Protein AF-X1B4T0-F1 (afdb_monomer)

Radius of gyration: 12.58 Å; Cα contacts (8 Å, |Δi|>4): 61; chains: 1; bounding box: 31×26×32 Å

pLDDT: mean 91.8, std 7.62, range [59.56, 97.88]

Secondary structure (DSSP, 8-state):
------HHHHHHHHTT-SSGGG-TTSSPHHHHHHHT-TTT--SSHHHHHHHHHTTT----PPTT-SPPP-

Foldseek 3Di:
DDPDDDPLVVVCVVVVHPHCLPPPCVVDPVNVCQQVPPPRHFPCQVSVCSVCVNVVNNDHDDTPPDDPDD

Solvent-accessible surface area (backbone atoms only — not comparable to full-atom values): 4480 Å² total; per-residue (Å²): 138,85,92,75,86,56,67,68,59,51,54,25,50,77,71,71,38,97,46,64,41,71,43,92,58,64,79,37,72,73,59,46,52,52,35,65,33,94,90,74,34,48,72,48,43,66,60,52,36,28,57,32,46,59,72,72,40,81,72,78,66,66,74,85,67,64,71,77,83,128

Sequence (70 aa):
MFFGECSIAKCCYDKGYLHCGFCSDLPCTELQQAFDHPEHGDHGERLANLKNWAKGDETILRLRTFPKKV

Structure (mmCIF, N/CA/C/O backbone):
data_AF-X1B4T0-F1
#
_entry.id   AF-X1B4T0-F1
#
loop_
_atom_site.group_PDB
_atom_site.id
_atom_site.type_symbol
_atom_site.label_atom_id
_atom_site.label_alt_id
_atom_site.label_comp_id
_atom_site.label_asym_id
_atom_site.label_entity_id
_atom_site.label_seq_id
_atom_site.pdbx_PDB_ins_code
_atom_site.Cartn_x
_atom_site.Cartn_y
_atom_site.Cartn_z
_atom_site.occupancy
_atom_site.B_iso_or_equiv
_atom_site.auth_seq_id
_atom_site.auth_comp_id
_atom_site.auth_asym_id
_atom_site.auth_atom_id
_atom_site.pdbx_PDB_model_num
ATOM 1 N N . MET A 1 1 ? 19.371 3.699 11.193 1.00 59.56 1 MET A N 1
ATOM 2 C CA . MET A 1 1 ? 19.312 5.036 10.564 1.00 59.56 1 MET A CA 1
ATOM 3 C C . MET A 1 1 ? 17.844 5.418 10.444 1.00 59.56 1 MET A C 1
ATOM 5 O O . MET A 1 1 ? 17.065 4.555 10.061 1.00 59.56 1 MET A O 1
ATOM 9 N N . PHE A 1 2 ? 17.456 6.625 10.856 1.00 78.06 2 PHE A N 1
ATOM 10 C CA . PHE A 1 2 ? 16.081 7.134 10.754 1.00 78.06 2 PHE A CA 1
ATOM 11 C C . PHE A 1 2 ? 16.001 8.078 9.549 1.00 78.06 2 PHE A C 1
ATOM 13 O O . PHE A 1 2 ? 16.842 8.966 9.435 1.00 78.06 2 PHE A O 1
ATOM 20 N N . PHE A 1 3 ? 15.028 7.868 8.658 1.00 80.00 3 PHE A N 1
ATOM 21 C CA . PHE A 1 3 ? 14.877 8.620 7.400 1.00 80.00 3 PHE A CA 1
ATOM 22 C C . PHE A 1 3 ? 13.727 9.644 7.439 1.00 80.00 3 PHE A C 1
ATOM 24 O O . PHE A 1 3 ? 13.295 10.118 6.394 1.00 80.00 3 PHE A O 1
ATOM 31 N N . GLY A 1 4 ? 13.232 9.995 8.631 1.00 89.44 4 GLY A N 1
ATOM 32 C CA . GLY A 1 4 ? 12.095 10.905 8.792 1.00 89.44 4 GLY A CA 1
ATOM 33 C C . GLY A 1 4 ? 10.743 10.194 8.897 1.00 89.44 4 GLY A C 1
ATOM 34 O O . GLY A 1 4 ? 10.656 8.965 8.936 1.00 89.44 4 GLY A O 1
ATOM 35 N N . GLU A 1 5 ? 9.682 10.996 8.984 1.00 91.44 5 GLU A N 1
ATOM 36 C CA . GLU A 1 5 ? 8.296 10.524 9.007 1.00 91.44 5 GLU A CA 1
ATOM 37 C C . GLU A 1 5 ? 7.841 10.125 7.595 1.00 91.44 5 GLU A C 1
ATOM 39 O O . GLU A 1 5 ? 8.015 10.870 6.632 1.00 91.44 5 GLU A O 1
ATOM 44 N N . CYS A 1 6 ? 7.239 8.942 7.462 1.00 91.50 6 CYS A N 1
ATOM 45 C CA . CYS A 1 6 ? 6.656 8.497 6.201 1.00 91.50 6 CYS A CA 1
ATOM 46 C C . CYS A 1 6 ? 5.241 9.071 6.053 1.00 91.50 6 CYS A C 1
ATOM 48 O O . CYS A 1 6 ? 4.331 8.674 6.784 1.00 91.50 6 CYS A O 1
ATOM 50 N N . SER A 1 7 ? 5.036 9.956 5.074 1.00 93.50 7 SER A N 1
ATOM 51 C CA . SER A 1 7 ? 3.733 10.579 4.796 1.00 93.50 7 SER A CA 1
ATOM 52 C C . SER A 1 7 ? 2.632 9.559 4.478 1.00 93.50 7 SER A C 1
ATOM 54 O O . SER A 1 7 ? 1.491 9.740 4.894 1.00 93.50 7 SER A O 1
ATOM 56 N N . ILE A 1 8 ? 2.968 8.452 3.805 1.00 95.00 8 ILE A N 1
ATOM 57 C CA . ILE A 1 8 ? 2.023 7.363 3.504 1.00 95.00 8 ILE A CA 1
ATOM 58 C C . ILE A 1 8 ? 1.596 6.642 4.782 1.00 95.00 8 ILE A C 1
ATOM 60 O O . ILE A 1 8 ? 0.408 6.382 4.973 1.00 95.00 8 ILE A O 1
ATOM 64 N N . ALA A 1 9 ? 2.550 6.347 5.671 1.00 94.88 9 ALA A N 1
ATOM 65 C CA . ALA A 1 9 ? 2.244 5.724 6.953 1.00 94.88 9 ALA A CA 1
ATOM 66 C C . ALA A 1 9 ? 1.367 6.653 7.800 1.00 94.88 9 ALA A C 1
ATOM 68 O O . ALA A 1 9 ? 0.333 6.220 8.300 1.00 94.88 9 ALA A O 1
ATOM 69 N N . LYS A 1 10 ? 1.724 7.942 7.878 1.00 96.38 10 LYS A N 1
ATOM 70 C CA . LYS A 1 10 ? 0.919 8.967 8.550 1.00 96.38 10 LYS A CA 1
ATOM 71 C C . LYS A 1 10 ? -0.510 9.019 8.002 1.00 96.38 10 LYS A C 1
ATOM 73 O O . LYS A 1 10 ? -1.449 8.909 8.776 1.00 96.38 10 LYS A O 1
ATOM 78 N N . CYS A 1 1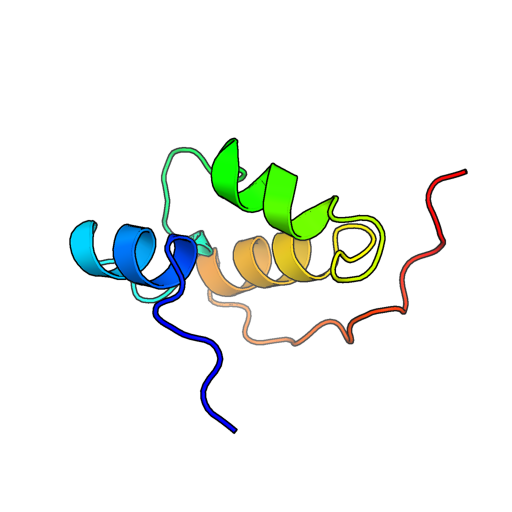1 ? -0.678 9.096 6.681 1.00 96.94 11 CYS A N 1
ATOM 79 C CA . CYS A 1 11 ? -1.992 9.103 6.029 1.00 96.94 11 CYS A CA 1
ATOM 80 C C . CYS A 1 11 ? -2.822 7.853 6.373 1.00 96.94 11 CYS A C 1
ATOM 82 O O . CYS A 1 11 ? -4.009 7.959 6.675 1.00 96.94 11 CYS A O 1
ATOM 84 N N . CYS A 1 12 ? -2.206 6.666 6.370 1.00 97.50 12 CYS A N 1
ATOM 85 C CA . CYS A 1 12 ? -2.867 5.416 6.752 1.00 97.50 12 CYS A CA 1
ATOM 86 C C . CYS A 1 12 ? -3.361 5.449 8.207 1.00 97.50 12 CYS A C 1
ATOM 88 O O . CYS A 1 12 ? -4.517 5.110 8.471 1.00 97.50 12 CYS A O 1
ATOM 90 N N . TYR A 1 13 ? -2.506 5.894 9.131 1.00 96.38 13 TYR A N 1
ATOM 91 C CA . TYR A 1 13 ? -2.835 5.989 10.552 1.00 96.38 13 TYR A CA 1
ATOM 92 C C . TYR A 1 13 ? -3.886 7.058 10.849 1.00 96.38 13 TYR A C 1
ATOM 94 O O . TYR A 1 13 ? -4.822 6.781 11.594 1.00 96.38 13 TYR A O 1
ATOM 102 N N . ASP A 1 14 ? -3.788 8.235 10.230 1.00 97.50 14 ASP A N 1
ATOM 103 C CA . ASP A 1 14 ? -4.752 9.328 10.408 1.00 97.50 14 ASP A CA 1
ATOM 104 C C . ASP A 1 14 ? -6.157 8.924 9.908 1.00 97.50 14 ASP A C 1
ATOM 106 O O . ASP A 1 14 ? -7.165 9.378 10.447 1.00 97.50 14 ASP A O 1
ATOM 110 N N . LYS A 1 15 ? -6.241 8.013 8.924 1.00 97.19 15 LYS A N 1
ATOM 111 C CA . LYS A 1 15 ? -7.499 7.394 8.462 1.00 97.19 15 LYS A CA 1
ATOM 112 C C . LYS A 1 15 ? -7.974 6.212 9.325 1.00 97.19 15 LYS A C 1
ATOM 114 O O . LYS A 1 15 ? -9.046 5.670 9.069 1.00 97.19 15 LYS A O 1
ATOM 119 N N . GLY A 1 16 ? -7.201 5.791 10.327 1.00 97.88 16 GLY A N 1
ATOM 120 C CA . GLY A 1 16 ? -7.531 4.662 11.203 1.00 97.88 16 GLY A CA 1
ATOM 121 C C . GLY A 1 16 ? -7.373 3.284 10.552 1.00 97.88 16 GLY A C 1
ATOM 122 O O . GLY A 1 16 ? -7.949 2.309 11.033 1.00 97.88 16 GLY A O 1
ATOM 123 N N . TYR A 1 17 ? -6.615 3.177 9.458 1.00 97.56 17 TYR A N 1
ATOM 124 C CA . TYR A 1 17 ? -6.384 1.905 8.779 1.00 97.56 17 TYR A CA 1
ATOM 125 C C . TYR A 1 17 ? -5.127 1.208 9.299 1.00 97.56 17 TYR A C 1
ATOM 127 O O . TYR A 1 17 ? -4.079 1.830 9.464 1.00 97.56 17 TYR A O 1
ATOM 135 N N . LEU A 1 18 ? -5.208 -0.115 9.470 1.00 95.38 18 LEU A N 1
ATOM 136 C CA . LEU A 1 18 ? -4.047 -0.956 9.784 1.00 95.38 18 LEU A CA 1
ATOM 137 C C . LEU A 1 18 ? -3.010 -0.948 8.649 1.00 95.38 18 LEU A C 1
ATOM 139 O O . LEU A 1 18 ? -1.806 -0.969 8.883 1.00 95.38 18 LEU A O 1
ATOM 143 N N . HIS A 1 19 ? -3.491 -0.923 7.410 1.00 95.81 19 HIS A N 1
ATOM 144 C CA . HIS A 1 19 ? -2.678 -0.822 6.208 1.00 95.81 19 HIS A CA 1
ATOM 145 C C . HIS A 1 19 ? -3.490 -0.172 5.086 1.00 95.81 19 HIS A C 1
ATOM 147 O O . HIS A 1 19 ? -4.722 -0.268 5.054 1.00 95.81 19 HIS A O 1
ATOM 153 N N . CYS A 1 20 ? -2.804 0.399 4.092 1.00 97.56 20 CYS A N 1
ATOM 154 C CA . CYS A 1 20 ? -3.439 1.088 2.964 1.00 97.56 20 CYS A CA 1
ATOM 155 C C . CYS A 1 20 ? -4.422 0.212 2.167 1.00 97.56 20 CYS A C 1
ATOM 157 O O . CYS A 1 20 ? -5.268 0.756 1.468 1.00 97.56 20 CYS A O 1
ATOM 159 N N . GLY A 1 21 ? -4.353 -1.121 2.299 1.00 97.00 21 GLY A N 1
ATOM 160 C CA . GLY A 1 21 ? -5.300 -2.072 1.709 1.00 97.00 21 GLY A CA 1
ATOM 161 C C . GLY A 1 21 ? -6.775 -1.787 2.026 1.00 97.00 21 GLY A C 1
ATOM 162 O O . GLY A 1 21 ? -7.636 -2.114 1.219 1.00 97.00 21 GLY A O 1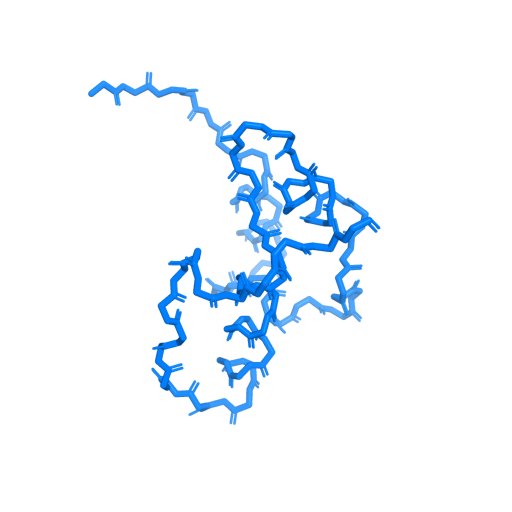
ATOM 163 N N . PHE A 1 22 ? -7.068 -1.140 3.161 1.00 97.75 22 PHE A N 1
ATOM 164 C CA . PHE A 1 22 ? -8.432 -0.764 3.558 1.00 97.75 22 PHE A CA 1
ATOM 165 C C . PHE A 1 22 ? -8.862 0.634 3.090 1.00 97.75 22 PHE A C 1
ATOM 167 O O . PHE A 1 22 ? -9.983 1.053 3.367 1.00 97.75 22 PHE A O 1
ATOM 174 N N . CYS A 1 23 ? -8.001 1.361 2.376 1.00 97.88 23 CYS A N 1
ATOM 175 C CA . CYS A 1 23 ? -8.361 2.650 1.800 1.00 97.88 23 CYS A CA 1
ATOM 176 C C . CYS A 1 23 ? -9.373 2.457 0.661 1.00 97.88 23 CYS A C 1
ATOM 178 O O . CYS A 1 23 ? -9.116 1.686 -0.264 1.00 97.88 23 CYS A O 1
ATOM 180 N N . SER A 1 24 ? -10.485 3.199 0.693 1.00 96.44 24 SER A N 1
ATOM 181 C CA . SER A 1 24 ? -11.505 3.188 -0.371 1.00 96.44 24 SER A CA 1
ATOM 182 C C . SER A 1 24 ? -10.946 3.561 -1.743 1.00 96.44 24 SER A C 1
ATOM 184 O O . SER A 1 24 ? -11.453 3.101 -2.761 1.00 96.44 24 SER A O 1
ATOM 186 N N . ASP A 1 25 ? -9.882 4.364 -1.759 1.00 96.81 25 ASP A N 1
ATOM 187 C CA . ASP A 1 25 ? -9.302 4.927 -2.976 1.00 96.81 25 ASP A CA 1
ATOM 188 C C . ASP A 1 25 ? -8.113 4.103 -3.496 1.00 96.81 25 ASP A C 1
ATOM 190 O O . ASP A 1 25 ? -7.334 4.608 -4.291 1.00 96.81 25 ASP A O 1
ATOM 194 N N . LEU A 1 26 ? -7.894 2.868 -3.019 1.00 96.38 26 LEU A N 1
ATOM 195 C CA . LEU A 1 26 ? -6.713 2.064 -3.364 1.00 96.38 26 LEU A CA 1
ATOM 196 C C . LEU A 1 26 ? -6.697 1.610 -4.852 1.00 96.38 26 LEU A C 1
ATOM 198 O O . LEU A 1 26 ? -7.619 0.909 -5.278 1.00 96.38 26 LEU A O 1
ATOM 202 N N . PRO A 1 27 ? -5.602 1.834 -5.617 1.00 95.25 27 PRO A N 1
ATOM 203 C CA . PRO A 1 27 ? -4.420 2.618 -5.253 1.00 95.25 27 PRO A CA 1
ATOM 204 C C . PRO A 1 27 ? -4.703 4.122 -5.318 1.00 95.25 27 PRO A C 1
ATOM 206 O O . PRO A 1 27 ? -5.100 4.631 -6.365 1.00 95.25 27 PRO A O 1
ATOM 209 N N . CYS A 1 28 ? -4.442 4.838 -4.220 1.00 96.31 28 CYS A N 1
ATOM 210 C CA . CYS A 1 28 ? -4.538 6.294 -4.236 1.00 96.31 28 CYS A CA 1
ATOM 211 C C . CYS A 1 28 ? -3.280 6.883 -4.884 1.00 96.31 28 CYS A C 1
ATOM 213 O O . CYS A 1 28 ? -2.242 6.216 -4.962 1.00 96.31 28 CYS A O 1
ATOM 215 N N . THR A 1 29 ? -3.360 8.135 -5.330 1.00 95.25 29 THR A N 1
ATOM 216 C CA . THR A 1 29 ? -2.285 8.801 -6.076 1.00 95.25 29 THR A CA 1
ATOM 217 C C . THR A 1 29 ? -0.947 8.769 -5.336 1.00 95.25 29 THR A C 1
ATOM 219 O O . THR A 1 29 ? 0.069 8.421 -5.931 1.00 95.25 29 THR A O 1
ATOM 222 N N . GLU A 1 30 ? -0.933 9.063 -4.037 1.00 93.94 30 GLU A N 1
ATOM 223 C CA . GLU A 1 30 ? 0.285 9.099 -3.218 1.00 93.94 30 GLU A CA 1
ATOM 224 C C . GLU A 1 30 ? 0.946 7.721 -3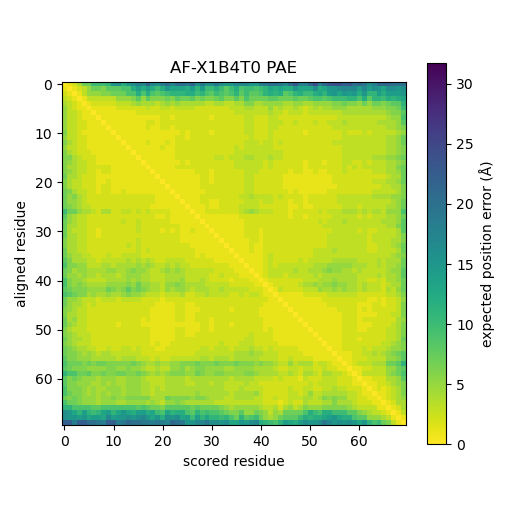.122 1.00 93.94 30 GLU A C 1
ATOM 226 O O . GLU A 1 30 ? 2.167 7.589 -3.214 1.00 93.94 30 GLU A O 1
ATOM 231 N N . LEU A 1 31 ? 0.136 6.674 -2.957 1.00 95.19 31 LEU A N 1
ATOM 232 C CA . LEU A 1 31 ? 0.631 5.309 -2.854 1.00 95.19 31 LEU A CA 1
ATOM 233 C C . LEU A 1 31 ? 1.145 4.807 -4.208 1.00 95.19 31 LEU A C 1
ATOM 235 O O . LEU A 1 31 ? 2.195 4.170 -4.267 1.00 95.19 31 LEU A O 1
ATOM 239 N N . GLN A 1 32 ? 0.436 5.137 -5.291 1.00 93.75 32 GLN A N 1
ATOM 240 C CA . GLN A 1 32 ? 0.859 4.811 -6.650 1.00 93.75 32 GLN A CA 1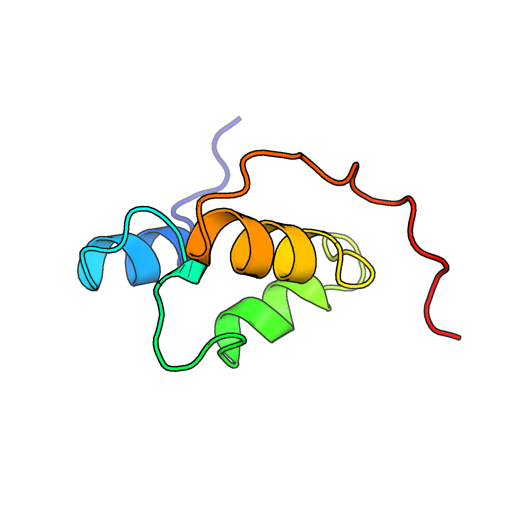
ATOM 241 C C . GLN A 1 32 ? 2.205 5.472 -6.975 1.00 93.75 32 GLN A C 1
ATOM 243 O O . GLN A 1 32 ? 3.118 4.793 -7.431 1.00 93.75 32 GLN A O 1
ATOM 248 N N . GLN A 1 33 ? 2.385 6.750 -6.629 1.00 93.00 33 GLN A N 1
ATOM 249 C CA . GLN A 1 33 ? 3.661 7.457 -6.799 1.00 93.00 33 GLN A CA 1
ATOM 250 C C . GLN A 1 33 ? 4.815 6.801 -6.030 1.00 93.00 33 GLN A C 1
ATOM 252 O O . GLN A 1 33 ? 5.926 6.712 -6.550 1.00 93.00 33 GLN A O 1
ATOM 257 N N . ALA A 1 34 ? 4.575 6.311 -4.810 1.00 92.19 34 ALA A N 1
ATOM 258 C CA . ALA A 1 34 ? 5.607 5.597 -4.060 1.00 92.19 34 ALA A CA 1
ATOM 259 C C . ALA A 1 34 ? 5.972 4.245 -4.684 1.00 92.19 34 ALA A C 1
ATOM 261 O O . ALA A 1 34 ? 7.143 3.859 -4.660 1.00 92.19 34 ALA A O 1
ATOM 262 N N . PHE A 1 35 ? 5.000 3.532 -5.256 1.00 92.38 35 PHE A N 1
ATOM 263 C CA . PHE A 1 35 ? 5.252 2.272 -5.959 1.00 92.38 35 PHE A CA 1
ATOM 264 C C . PHE A 1 35 ? 5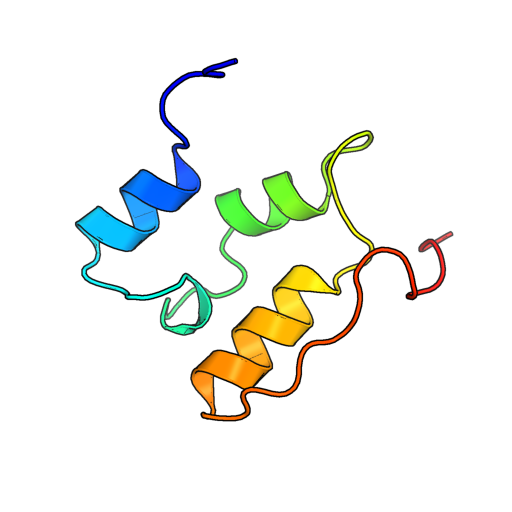.927 2.474 -7.312 1.00 92.38 35 PHE A C 1
ATOM 266 O O . PHE A 1 35 ? 6.718 1.627 -7.709 1.00 92.38 35 PHE A O 1
ATOM 273 N N . ASP A 1 36 ? 5.699 3.608 -7.967 1.00 90.75 36 ASP A N 1
ATOM 274 C CA . ASP A 1 36 ? 6.325 3.948 -9.246 1.00 90.75 36 ASP A CA 1
ATOM 275 C C . ASP A 1 36 ? 7.680 4.666 -9.083 1.00 90.75 36 ASP A C 1
ATOM 277 O O . ASP A 1 36 ? 8.309 5.029 -10.079 1.00 90.75 36 ASP A O 1
ATOM 281 N N . HIS A 1 37 ? 8.169 4.872 -7.849 1.00 91.38 37 HIS A N 1
ATOM 282 C CA . HIS A 1 37 ? 9.442 5.559 -7.616 1.00 91.38 37 HIS A CA 1
ATOM 283 C C . HIS A 1 37 ? 10.598 4.829 -8.330 1.00 91.38 37 HIS A C 1
ATOM 285 O O . HIS A 1 37 ? 10.813 3.642 -8.073 1.00 91.38 37 HIS A O 1
ATOM 291 N N . PRO A 1 38 ? 11.417 5.510 -9.152 1.00 89.38 38 PRO A N 1
ATOM 292 C CA . PRO A 1 38 ? 12.383 4.852 -10.038 1.00 89.38 38 PRO A CA 1
ATOM 293 C C . PRO A 1 38 ? 13.422 3.992 -9.299 1.00 89.38 38 PRO A C 1
ATOM 295 O O . PRO A 1 38 ? 13.843 2.954 -9.805 1.00 89.38 38 PRO A O 1
ATOM 298 N N . GLU A 1 39 ? 13.816 4.390 -8.086 1.00 89.69 39 GLU A N 1
ATOM 299 C CA . GLU A 1 39 ? 14.829 3.674 -7.291 1.00 89.69 39 GLU A CA 1
ATOM 300 C C . GLU A 1 39 ? 14.253 2.778 -6.181 1.00 89.69 39 GLU A C 1
ATOM 302 O O . GLU A 1 39 ? 14.925 1.876 -5.671 1.00 89.69 39 GLU A O 1
ATOM 307 N N . HIS A 1 40 ? 13.022 3.049 -5.745 1.00 87.19 40 HIS A N 1
ATOM 308 C CA . HIS A 1 40 ? 12.468 2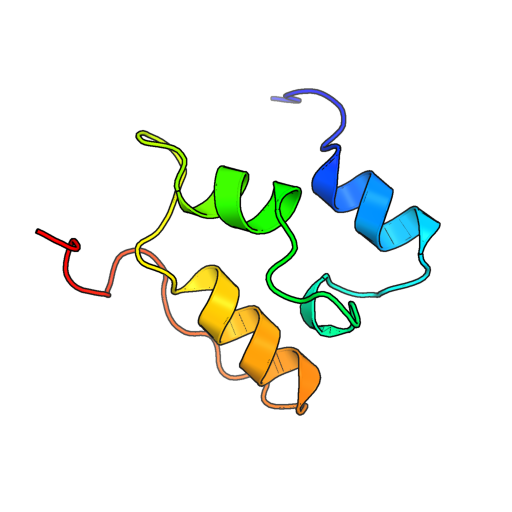.514 -4.486 1.00 87.19 40 HIS A CA 1
ATOM 309 C C . HIS A 1 40 ? 11.106 1.838 -4.657 1.00 87.19 40 HIS A C 1
ATOM 311 O O . HIS A 1 40 ? 10.628 1.146 -3.747 1.00 87.19 40 HIS A O 1
ATOM 317 N N . GLY A 1 41 ? 10.519 2.019 -5.833 1.00 89.56 41 GLY A N 1
ATOM 318 C CA . GLY A 1 41 ? 9.297 1.393 -6.265 1.00 89.56 41 GLY A CA 1
ATOM 319 C C . GLY A 1 41 ? 9.436 -0.108 -6.485 1.00 89.56 41 GLY A C 1
ATOM 320 O O . GLY A 1 41 ? 10.491 -0.725 -6.288 1.00 89.56 41 GLY A O 1
ATOM 321 N N . ASP A 1 42 ? 8.321 -0.692 -6.885 1.00 90.88 42 ASP A N 1
ATOM 322 C CA . ASP A 1 42 ? 8.177 -2.091 -7.254 1.00 90.88 42 ASP A CA 1
ATOM 323 C C . ASP A 1 42 ? 7.245 -2.194 -8.464 1.00 90.88 42 ASP A C 1
ATOM 325 O O . ASP A 1 42 ? 6.594 -1.233 -8.861 1.00 90.88 42 ASP A O 1
ATOM 329 N N . HIS A 1 43 ? 7.187 -3.351 -9.108 1.00 87.00 43 HIS A N 1
ATOM 330 C CA . HIS A 1 43 ? 6.401 -3.543 -10.326 1.00 87.00 43 HIS A CA 1
ATOM 331 C C . HIS A 1 43 ? 4.925 -3.856 -10.019 1.00 87.00 43 HIS A C 1
ATOM 333 O O . HIS A 1 43 ? 4.224 -4.456 -10.838 1.00 87.00 43 HIS A O 1
ATOM 339 N N . GLY A 1 44 ? 4.429 -3.400 -8.862 1.00 90.44 44 GLY A N 1
ATOM 340 C CA . GLY A 1 44 ? 3.060 -3.572 -8.384 1.00 90.44 44 GLY A CA 1
ATOM 341 C C . GLY A 1 44 ? 2.897 -4.674 -7.337 1.00 90.44 44 GLY A C 1
ATOM 342 O O . GLY A 1 44 ? 1.766 -4.945 -6.928 1.00 90.44 44 GLY A O 1
ATOM 343 N N . GLU A 1 45 ? 3.979 -5.310 -6.882 1.00 94.12 45 GLU A N 1
ATOM 344 C CA . GLU A 1 45 ? 3.928 -6.350 -5.852 1.00 94.12 45 GLU A CA 1
ATOM 345 C C . GLU A 1 45 ? 3.358 -5.836 -4.528 1.00 94.12 45 GLU A C 1
ATOM 347 O O . GLU A 1 45 ? 2.554 -6.527 -3.900 1.00 94.12 45 GLU A O 1
ATOM 352 N N . ARG A 1 46 ? 3.724 -4.621 -4.093 1.00 95.06 46 ARG A N 1
ATOM 353 C CA . ARG A 1 46 ? 3.174 -4.069 -2.842 1.00 95.06 46 ARG A CA 1
ATOM 354 C C . ARG A 1 46 ? 1.683 -3.795 -2.967 1.00 95.06 46 ARG A C 1
ATOM 356 O O . ARG A 1 46 ? 0.934 -4.100 -2.042 1.00 95.06 46 ARG A O 1
ATOM 363 N N . LEU A 1 47 ? 1.234 -3.298 -4.118 1.00 95.25 47 LEU A N 1
ATOM 364 C CA . LEU A 1 47 ? -0.191 -3.117 -4.384 1.00 95.25 47 LEU A CA 1
ATOM 365 C C . LEU A 1 47 ? -0.940 -4.456 -4.380 1.00 95.25 47 LEU A C 1
ATOM 367 O O . LEU A 1 47 ? -2.044 -4.537 -3.841 1.00 95.25 47 LEU A O 1
ATOM 371 N N . ALA A 1 48 ? -0.352 -5.504 -4.957 1.00 95.19 48 ALA A N 1
ATOM 372 C CA . ALA A 1 48 ? -0.933 -6.841 -4.939 1.00 95.19 48 ALA A CA 1
ATOM 373 C C . ALA A 1 48 ? -1.054 -7.385 -3.504 1.00 95.19 48 ALA A C 1
ATOM 375 O O . ALA A 1 48 ? -2.137 -7.819 -3.116 1.00 95.19 48 ALA A O 1
ATOM 376 N N . ASN A 1 49 ? -0.002 -7.259 -2.688 1.00 96.31 49 ASN A N 1
ATOM 377 C CA . ASN A 1 49 ? -0.041 -7.638 -1.272 1.00 96.31 49 ASN A CA 1
ATOM 378 C C . ASN A 1 49 ? -1.119 -6.869 -0.497 1.00 96.31 49 ASN A C 1
ATOM 380 O O . ASN A 1 49 ? -1.913 -7.486 0.204 1.00 96.31 49 ASN A O 1
ATOM 384 N N . LEU A 1 50 ? -1.224 -5.546 -0.671 1.00 96.88 50 LEU A N 1
ATOM 385 C CA . LEU A 1 50 ? -2.263 -4.750 -0.003 1.00 96.88 50 LEU A CA 1
ATOM 386 C C . LEU A 1 50 ? -3.681 -5.205 -0.375 1.00 96.88 50 LEU A C 1
ATOM 388 O O . LEU A 1 50 ? -4.556 -5.238 0.489 1.00 96.88 50 LEU A O 1
ATOM 392 N N . LYS A 1 51 ? -3.913 -5.579 -1.641 1.00 95.75 51 LYS A N 1
ATOM 393 C CA . LYS A 1 51 ? -5.202 -6.117 -2.105 1.00 95.75 51 LYS A CA 1
ATOM 394 C C . LYS A 1 51 ? -5.507 -7.503 -1.533 1.00 95.75 51 LYS A C 1
ATOM 396 O O . LYS A 1 51 ? -6.680 -7.805 -1.325 1.00 95.75 51 LYS A O 1
ATOM 401 N N . ASN A 1 52 ? -4.492 -8.332 -1.300 1.00 96.56 52 ASN A N 1
ATOM 402 C CA . ASN A 1 52 ? -4.650 -9.643 -0.668 1.00 96.56 52 ASN A CA 1
ATOM 403 C C . ASN A 1 52 ? -4.955 -9.494 0.826 1.00 96.56 52 ASN A C 1
ATOM 405 O O . ASN A 1 52 ? -5.959 -10.026 1.300 1.00 96.56 52 ASN A O 1
ATOM 409 N N . TRP A 1 53 ? -4.184 -8.667 1.536 1.00 96.62 53 TRP A N 1
ATOM 410 C CA . TRP A 1 53 ? -4.397 -8.399 2.960 1.00 96.62 53 TRP A CA 1
ATOM 411 C C . TRP A 1 53 ? -5.779 -7.805 3.235 1.00 96.62 53 TRP A C 1
ATOM 413 O O . TRP A 1 53 ? -6.453 -8.220 4.173 1.00 96.62 53 TRP A O 1
ATOM 423 N N . ALA A 1 54 ? -6.269 -6.920 2.360 1.00 96.38 54 ALA A N 1
ATOM 424 C CA . ALA A 1 54 ? -7.624 -6.374 2.456 1.00 96.38 54 ALA A CA 1
ATOM 425 C C . ALA A 1 54 ? -8.734 -7.443 2.398 1.00 96.38 54 ALA A C 1
ATOM 427 O O . ALA A 1 54 ? -9.845 -7.204 2.865 1.00 96.38 54 ALA A O 1
ATOM 428 N N . LYS A 1 55 ? -8.441 -8.618 1.829 1.00 96.44 55 LYS A N 1
ATOM 429 C CA . LYS A 1 55 ? -9.347 -9.772 1.738 1.00 96.44 55 LYS A CA 1
ATOM 430 C C . LYS A 1 55 ? -9.095 -10.820 2.830 1.00 96.44 55 LYS A C 1
ATOM 432 O O . LYS A 1 55 ? -9.749 -11.857 2.815 1.00 96.44 55 LYS A O 1
ATOM 437 N N . GLY A 1 56 ? -8.158 -10.570 3.747 1.00 96.38 56 GLY A N 1
ATOM 438 C CA . GLY A 1 56 ? -7.737 -11.527 4.772 1.00 96.38 56 GLY A CA 1
ATOM 439 C C . GLY A 1 56 ? -6.782 -12.615 4.271 1.00 96.38 56 GLY A C 1
ATOM 440 O O . GLY A 1 56 ? -6.566 -13.593 4.979 1.00 96.38 56 GLY A O 1
ATOM 441 N N . ASP A 1 57 ? -6.216 -12.476 3.068 1.00 96.69 57 ASP A N 1
ATOM 442 C CA . A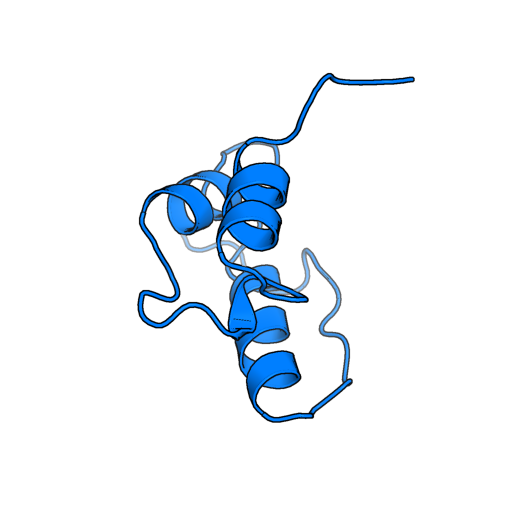SP A 1 57 ? -5.173 -13.380 2.576 1.00 96.69 57 ASP A CA 1
ATOM 443 C C . ASP A 1 57 ? -3.801 -12.866 3.014 1.00 96.69 57 ASP A C 1
ATOM 445 O O . ASP A 1 57 ? -3.303 -11.877 2.481 1.00 96.69 57 ASP A O 1
ATOM 449 N N . GLU A 1 58 ? -3.193 -13.543 3.986 1.00 89.44 58 GLU A N 1
ATOM 450 C CA . GLU A 1 58 ? -1.890 -13.187 4.559 1.00 89.44 58 GLU A CA 1
ATOM 451 C C . GLU A 1 58 ? -0.693 -13.693 3.731 1.00 89.44 58 GLU A C 1
ATOM 453 O O . GLU A 1 58 ? 0.462 -13.511 4.124 1.00 89.44 58 GLU A O 1
ATOM 458 N N . THR A 1 59 ? -0.928 -14.305 2.565 1.00 92.75 59 THR A N 1
ATOM 459 C CA . THR A 1 59 ? 0.146 -14.760 1.677 1.00 92.75 59 THR A CA 1
ATOM 460 C C . THR A 1 59 ? 0.974 -13.575 1.182 1.00 92.75 59 T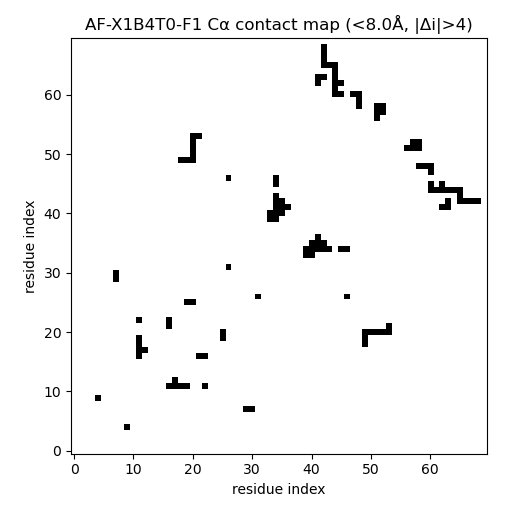HR A C 1
ATOM 462 O O . THR A 1 59 ? 0.466 -12.646 0.555 1.00 92.75 59 THR A O 1
ATOM 465 N N . ILE A 1 60 ? 2.287 -13.619 1.423 1.00 88.19 60 ILE A N 1
ATOM 466 C CA . ILE A 1 60 ? 3.210 -12.553 1.025 1.00 88.19 60 ILE A CA 1
ATOM 467 C C . ILE A 1 60 ? 3.815 -12.866 -0.344 1.00 88.19 60 ILE A C 1
ATOM 469 O O . ILE A 1 60 ? 4.643 -13.771 -0.487 1.00 88.19 60 ILE A O 1
ATOM 473 N N . LEU A 1 61 ? 3.482 -12.049 -1.342 1.00 92.12 61 LEU A N 1
ATOM 474 C CA . LEU A 1 61 ? 4.233 -11.985 -2.590 1.00 92.12 61 LEU A CA 1
ATOM 475 C C . LEU A 1 61 ? 5.587 -11.330 -2.318 1.00 92.12 61 LEU A C 1
ATOM 477 O O . LEU A 1 61 ? 5.668 -10.216 -1.788 1.00 92.12 61 LEU A O 1
ATOM 481 N N . ARG A 1 62 ? 6.668 -12.024 -2.683 1.00 93.00 62 ARG A N 1
ATOM 482 C CA . ARG A 1 62 ? 8.023 -11.478 -2.567 1.00 93.00 62 ARG A CA 1
ATOM 483 C C . ARG A 1 62 ? 8.191 -10.294 -3.517 1.00 93.00 62 ARG A 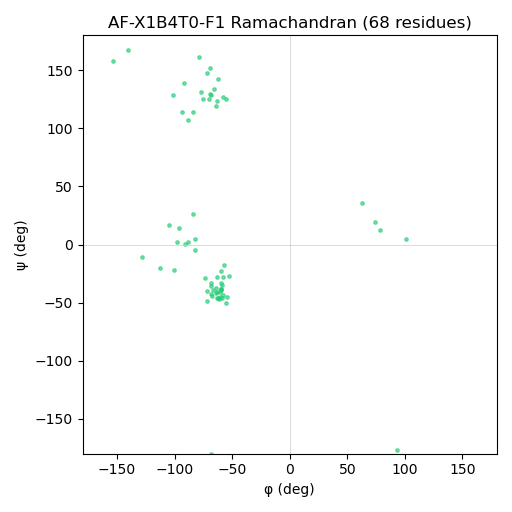C 1
ATOM 485 O O . ARG A 1 62 ? 7.845 -10.377 -4.692 1.00 93.00 62 ARG A O 1
ATOM 492 N N . LEU A 1 63 ? 8.769 -9.211 -3.005 1.00 90.50 63 LEU A N 1
ATOM 493 C CA . LEU A 1 63 ? 9.044 -8.010 -3.791 1.00 90.50 63 LEU A CA 1
ATOM 494 C C . LEU A 1 63 ? 10.151 -8.259 -4.821 1.00 90.50 63 LEU A C 1
ATOM 496 O O . LEU A 1 63 ? 11.064 -9.046 -4.564 1.00 90.50 63 LEU A O 1
ATOM 500 N N . ARG A 1 64 ? 10.104 -7.514 -5.932 1.00 86.19 64 ARG A N 1
ATOM 501 C CA . ARG A 1 64 ? 11.076 -7.568 -7.037 1.00 86.19 64 ARG A CA 1
ATOM 502 C C . ARG A 1 64 ? 11.115 -8.932 -7.725 1.00 86.19 64 ARG A C 1
ATOM 504 O O . ARG A 1 64 ? 12.176 -9.402 -8.130 1.00 86.19 64 ARG A O 1
ATOM 511 N N . THR A 1 65 ? 9.954 -9.569 -7.824 1.00 90.50 65 THR A N 1
ATOM 512 C CA . THR A 1 65 ? 9.770 -10.839 -8.539 1.00 90.50 65 THR A CA 1
ATOM 513 C C . THR A 1 65 ? 8.905 -10.681 -9.779 1.00 90.50 65 THR A C 1
ATOM 515 O O . THR A 1 65 ? 8.985 -11.512 -10.682 1.00 90.50 65 THR A O 1
ATOM 518 N N . PHE A 1 66 ? 8.110 -9.612 -9.860 1.00 89.94 66 PHE A N 1
ATOM 519 C CA . PHE A 1 66 ? 7.368 -9.299 -11.070 1.00 89.94 66 PHE A CA 1
ATOM 520 C C . PHE A 1 66 ? 8.324 -8.790 -12.156 1.00 89.94 66 PHE A C 1
ATOM 522 O O . PHE A 1 66 ? 9.338 -8.151 -11.851 1.00 89.94 66 PHE A O 1
ATOM 529 N N . PRO A 1 67 ? 8.024 -9.066 -13.436 1.00 84.00 67 PRO A N 1
ATOM 530 C CA . PRO A 1 67 ? 8.815 -8.534 -14.531 1.00 84.00 67 PRO A CA 1
ATOM 531 C C . PRO A 1 67 ? 8.750 -7.004 -14.531 1.00 84.00 67 PRO A C 1
ATOM 533 O O . PRO A 1 67 ? 7.697 -6.411 -14.279 1.00 84.00 67 PRO A O 1
ATOM 536 N N . LYS A 1 68 ? 9.877 -6.364 -14.862 1.00 77.69 68 LYS A N 1
ATOM 537 C CA . LYS A 1 68 ? 9.913 -4.926 -15.142 1.00 77.69 68 LYS A CA 1
ATOM 538 C C . LYS A 1 68 ? 8.897 -4.622 -16.238 1.00 77.69 68 LYS A C 1
ATOM 540 O O . LYS A 1 68 ? 8.951 -5.235 -17.303 1.00 77.69 68 LYS A O 1
ATOM 545 N N . LYS A 1 69 ? 7.982 -3.688 -15.974 1.00 68.50 69 LYS A N 1
ATOM 546 C CA . LYS A 1 69 ? 7.137 -3.123 -17.029 1.00 68.50 69 LYS A CA 1
ATOM 547 C C . LYS A 1 69 ? 8.070 -2.394 -17.999 1.00 68.50 69 LYS A C 1
ATOM 549 O O . LYS A 1 69 ? 8.849 -1.549 -17.558 1.00 68.50 69 LYS A O 1
ATOM 554 N N . VAL A 1 70 ? 8.064 -2.846 -19.252 1.00 60.47 70 VAL A N 1
ATOM 555 C CA . VAL A 1 70 ? 8.887 -2.322 -20.352 1.00 60.47 70 VAL A CA 1
ATOM 556 C C . VAL A 1 70 ? 8.355 -0.969 -20.797 1.00 60.47 70 VAL A C 1
ATOM 558 O O . VAL A 1 70 ? 7.111 -0.825 -20.798 1.00 60.47 70 VAL A O 1
#

InterPro domains:
  IPR024227 Domain of unknown function DUF3795 [PF12675] (4-32)

Organism: NCBI:txid412755

Nearest PDB structures (foldseek):
  6chh-assembly1_C  TM=4.049E-01  e=5.949E+00  Homo sapiens

Mean predicted aligned error: 3.63 Å